Protein AF-A0A4V2H9W6-F1 (afdb_monomer_lite)

pLDDT: mean 71.13, std 14.59, range [41.12, 91.06]

Sequence (93 aa):
MGLSRIRNYFFNITAIVLVLCVFIPLINGQCSSHHFRCRTNKCIPIAWQCDDENDCGDGSDELNCEARTCSDTEFVCNNGKCIPNRWQCDNEK

Radius of gyration: 23.98 Å; chains: 1; bounding box: 37×26×79 Å

Structure (mmCIF, N/CA/C/O backbone):
data_AF-A0A4V2H9W6-F1
#
_entry.id   AF-A0A4V2H9W6-F1
#
loop_
_atom_site.group_PDB
_atom_site.id
_atom_site.type_symbol
_atom_site.label_atom_id
_atom_site.label_a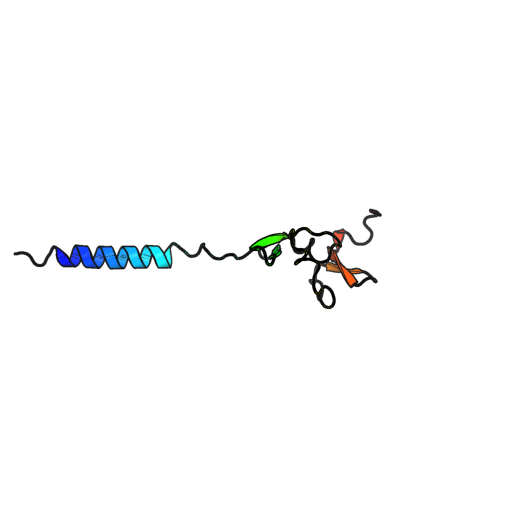lt_id
_atom_site.label_comp_id
_atom_site.label_asym_id
_atom_site.label_entity_id
_atom_site.label_seq_id
_atom_site.pdbx_PDB_ins_code
_atom_site.Cartn_x
_atom_site.Cartn_y
_atom_site.Cartn_z
_atom_site.occupancy
_atom_site.B_iso_or_equiv
_atom_site.auth_seq_id
_atom_site.auth_comp_id
_atom_site.auth_asym_id
_atom_site.auth_atom_id
_atom_site.pdbx_PDB_model_num
ATOM 1 N N . MET A 1 1 ? -23.190 6.539 62.699 1.00 46.75 1 MET A N 1
ATOM 2 C CA . MET A 1 1 ? -23.539 5.471 61.731 1.00 46.75 1 MET A CA 1
ATOM 3 C C . MET A 1 1 ? -24.021 6.138 60.445 1.00 46.75 1 MET A C 1
ATOM 5 O O . MET A 1 1 ? -24.942 6.930 60.547 1.00 46.75 1 MET A O 1
ATOM 9 N N . GLY A 1 2 ? -23.397 5.899 59.278 1.00 41.59 2 GLY A N 1
ATOM 10 C CA . GLY A 1 2 ? -24.003 6.273 57.982 1.00 41.59 2 GLY A CA 1
ATOM 11 C C . GLY A 1 2 ? -23.106 6.813 56.856 1.00 41.59 2 GLY A C 1
ATOM 12 O O . GLY A 1 2 ? -23.542 6.801 55.712 1.00 41.59 2 GLY A O 1
ATOM 13 N N . LEU A 1 3 ? -21.854 7.217 57.105 1.00 41.12 3 LEU A N 1
ATOM 14 C CA . LEU A 1 3 ? -20.956 7.738 56.047 1.00 41.12 3 LEU A CA 1
ATOM 15 C C . LEU A 1 3 ? -20.330 6.647 55.146 1.00 41.12 3 LEU A C 1
ATOM 17 O O . LEU A 1 3 ? -19.578 6.948 54.222 1.00 41.12 3 LEU A O 1
ATOM 21 N N . SER A 1 4 ? -20.668 5.372 55.364 1.00 45.31 4 SER A N 1
ATOM 22 C CA . SER A 1 4 ? -20.099 4.228 54.632 1.00 45.31 4 SER A CA 1
ATOM 23 C C . SER A 1 4 ? -20.754 3.940 53.270 1.00 45.31 4 SER A C 1
ATOM 25 O O . SER A 1 4 ? -20.307 3.031 52.574 1.00 45.31 4 SER A O 1
ATOM 27 N N . ARG A 1 5 ? -21.804 4.673 52.859 1.00 50.56 5 ARG A N 1
ATOM 28 C CA . ARG A 1 5 ? -22.563 4.363 51.624 1.00 50.56 5 ARG A CA 1
ATOM 29 C C . ARG A 1 5 ? -22.212 5.228 50.404 1.00 50.56 5 ARG A C 1
ATOM 31 O O . ARG A 1 5 ? -22.448 4.794 49.285 1.00 50.56 5 ARG A O 1
ATOM 38 N N . ILE A 1 6 ? -21.567 6.383 50.595 1.00 49.03 6 ILE A N 1
ATOM 39 C CA . ILE A 1 6 ? -21.152 7.293 49.503 1.00 49.03 6 ILE A CA 1
ATOM 40 C C . ILE A 1 6 ? -19.744 6.937 48.999 1.00 49.03 6 ILE A C 1
ATOM 42 O O . ILE A 1 6 ? -19.453 7.039 47.810 1.00 49.03 6 ILE A O 1
ATOM 46 N N . ARG A 1 7 ? -18.889 6.406 49.886 1.00 47.34 7 ARG A N 1
ATOM 47 C CA . ARG A 1 7 ? -17.554 5.912 49.522 1.00 47.34 7 ARG A CA 1
ATOM 48 C C . ARG A 1 7 ? -17.624 4.674 48.621 1.00 47.34 7 ARG A C 1
ATOM 50 O O . ARG A 1 7 ? -16.770 4.509 47.774 1.00 47.34 7 ARG A O 1
ATOM 57 N N . ASN A 1 8 ? -18.674 3.859 48.708 1.00 43.62 8 ASN A N 1
ATOM 58 C CA . ASN A 1 8 ? -18.890 2.786 47.731 1.00 43.62 8 ASN A CA 1
ATOM 59 C C . ASN A 1 8 ? -19.394 3.307 46.376 1.00 43.62 8 ASN A C 1
ATOM 61 O O . ASN A 1 8 ? -19.059 2.722 45.357 1.00 43.62 8 ASN A O 1
ATOM 65 N N . TYR A 1 9 ? -20.140 4.414 46.332 1.00 49.31 9 TYR A N 1
ATOM 66 C CA . TYR A 1 9 ? -20.609 5.001 45.071 1.00 49.31 9 TYR A CA 1
ATOM 67 C C . TYR A 1 9 ? -19.464 5.686 44.308 1.00 49.31 9 TYR A C 1
ATOM 69 O O . TYR A 1 9 ? -19.302 5.480 43.111 1.00 49.31 9 TYR A O 1
ATOM 77 N N . PHE A 1 10 ? -18.593 6.416 45.013 1.00 49.06 10 PHE A N 1
ATOM 78 C CA . PHE A 1 10 ? -17.433 7.080 44.408 1.00 49.06 10 PHE A CA 1
ATOM 79 C C . PHE A 1 10 ? -16.341 6.093 43.971 1.00 49.06 10 PHE A C 1
ATOM 81 O O . PHE A 1 10 ? -15.776 6.267 42.899 1.00 49.06 10 PHE A O 1
ATOM 88 N N . PHE A 1 11 ? -16.093 5.025 44.744 1.00 50.06 11 PHE A N 1
ATOM 89 C CA . PHE A 1 11 ? -15.142 3.968 44.368 1.00 50.06 11 PHE A CA 1
ATOM 90 C C . PHE A 1 11 ? -15.666 3.063 43.240 1.00 50.06 11 PHE A C 1
ATOM 92 O O . PHE A 1 11 ? -14.859 2.475 42.531 1.00 50.06 11 PHE A O 1
ATOM 99 N N . ASN A 1 12 ? -16.987 2.970 43.035 1.00 52.34 12 ASN A N 1
ATOM 100 C CA . ASN A 1 12 ? -17.553 2.299 41.861 1.00 52.34 12 ASN A CA 1
ATOM 101 C C . ASN A 1 12 ? -17.538 3.208 40.622 1.00 52.34 12 ASN A C 1
ATOM 103 O O . ASN A 1 12 ? -17.225 2.728 39.543 1.00 52.34 12 ASN A O 1
ATOM 107 N N . ILE A 1 13 ? -17.796 4.515 40.747 1.00 53.88 13 ILE A N 1
ATOM 108 C CA . ILE A 1 13 ? -17.743 5.437 39.597 1.00 53.88 13 ILE A CA 1
ATOM 109 C C . ILE A 1 13 ? -16.303 5.640 39.107 1.00 53.88 13 ILE A C 1
ATOM 111 O O . ILE A 1 13 ? -16.071 5.592 37.902 1.00 53.88 13 ILE A O 1
ATOM 115 N N . THR A 1 14 ? -15.316 5.798 39.997 1.00 55.66 14 THR A N 1
ATOM 116 C CA . THR A 1 14 ? -13.904 5.881 39.580 1.00 55.66 14 THR A CA 1
ATOM 117 C C . THR A 1 14 ? -13.395 4.558 39.010 1.00 55.66 14 THR A C 1
ATOM 119 O O . THR A 1 14 ? -12.652 4.582 38.032 1.00 55.66 14 THR A O 1
ATOM 122 N N . ALA A 1 15 ? -13.836 3.409 39.539 1.00 55.12 15 ALA A N 1
ATOM 123 C CA . ALA A 1 15 ? -13.521 2.101 38.963 1.00 55.12 15 ALA A CA 1
ATOM 124 C C . ALA A 1 15 ? -14.168 1.895 37.581 1.00 55.12 15 ALA A C 1
ATOM 126 O O . ALA A 1 15 ? -13.512 1.372 36.689 1.00 55.12 15 ALA A O 1
ATOM 127 N N . ILE A 1 16 ? -15.402 2.357 37.353 1.00 58.31 16 ILE A N 1
ATOM 128 C CA . ILE A 1 16 ? -16.073 2.268 36.044 1.00 58.31 16 ILE A CA 1
ATOM 129 C C . ILE A 1 16 ? -15.407 3.198 35.014 1.00 58.31 16 ILE A C 1
ATOM 131 O O . ILE A 1 16 ? -15.191 2.785 33.879 1.00 58.31 16 ILE A O 1
ATOM 135 N N . VAL A 1 17 ? -15.011 4.418 35.397 1.00 57.75 17 VAL A N 1
ATOM 136 C CA . VAL A 1 17 ? -14.299 5.360 34.507 1.00 57.75 17 VAL A CA 1
ATOM 137 C C . VAL A 1 17 ? -12.884 4.866 34.171 1.00 57.75 17 VA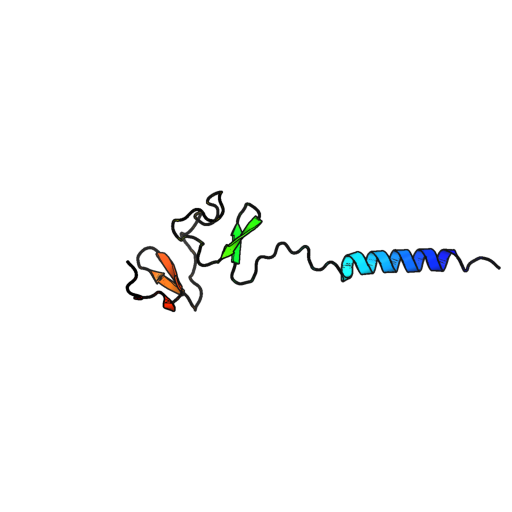L A C 1
ATOM 139 O O . VAL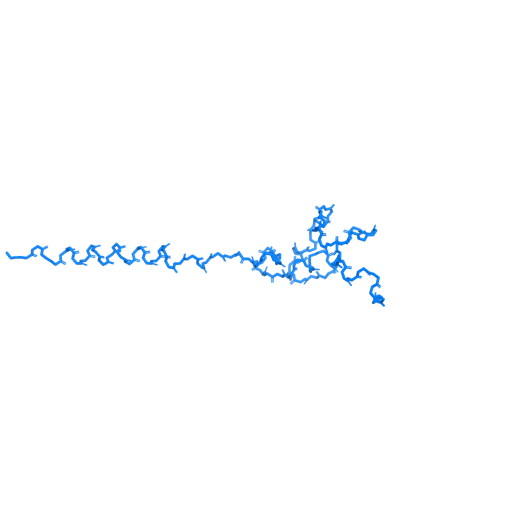 A 1 17 ? -12.444 4.988 33.030 1.00 57.75 17 VAL A O 1
ATOM 142 N N . LEU A 1 18 ? -12.188 4.241 35.125 1.00 55.66 18 LEU A N 1
ATOM 143 C CA . LEU A 1 18 ? -10.894 3.600 34.875 1.00 55.66 18 LEU A CA 1
ATOM 144 C C . LEU A 1 18 ? -11.037 2.329 34.025 1.00 55.66 18 LEU A C 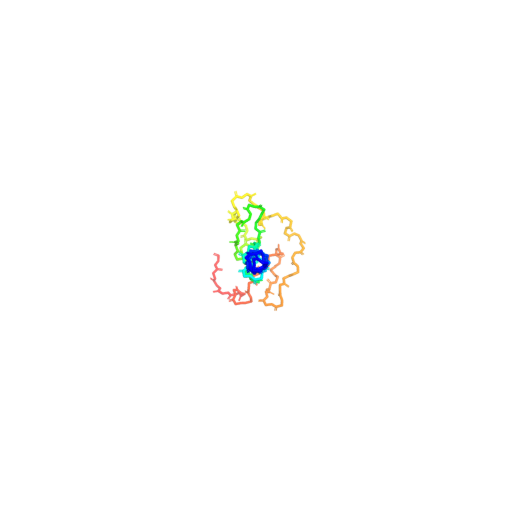1
ATOM 146 O O . LEU A 1 18 ? -10.192 2.085 33.178 1.00 55.66 18 LEU A O 1
ATOM 150 N N . VAL A 1 19 ? -12.110 1.549 34.158 1.00 58.78 19 VAL A N 1
ATOM 151 C CA . VAL A 1 19 ? -12.338 0.374 33.298 1.00 58.78 19 VAL A CA 1
ATOM 152 C C . VAL A 1 19 ? -12.742 0.789 31.875 1.00 58.78 19 VAL A C 1
ATOM 154 O O . VAL A 1 19 ? -12.270 0.185 30.920 1.00 58.78 19 VAL A O 1
ATOM 157 N N . LEU A 1 20 ? -13.499 1.874 31.686 1.00 59.00 20 LEU A N 1
ATOM 158 C CA . LEU A 1 20 ? -13.829 2.391 30.348 1.00 59.00 20 LEU A CA 1
ATOM 159 C C . LEU A 1 20 ? -12.624 3.018 29.620 1.00 59.00 20 LEU A C 1
ATOM 161 O O . LEU A 1 20 ? -12.529 2.892 28.407 1.00 59.00 20 LEU A O 1
ATOM 165 N N . CYS A 1 21 ? -11.675 3.641 30.326 1.00 61.16 21 CYS A N 1
ATOM 166 C CA . CYS A 1 21 ? -10.488 4.244 29.696 1.00 61.16 21 CYS A CA 1
ATOM 167 C C . CYS A 1 21 ? -9.244 3.333 29.676 1.00 61.16 21 CYS A C 1
ATOM 169 O O . CYS A 1 21 ? -8.314 3.613 28.926 1.00 61.16 21 CYS A O 1
ATOM 171 N N . VAL A 1 22 ? -9.204 2.257 30.477 1.00 61.00 22 VAL A N 1
ATOM 172 C CA . VAL A 1 22 ? -8.056 1.323 30.561 1.00 61.00 22 VAL A CA 1
ATOM 173 C C . VAL A 1 22 ? -8.360 -0.049 29.927 1.00 61.00 22 VAL A C 1
ATOM 175 O O . VAL A 1 22 ? -7.429 -0.724 29.501 1.00 61.00 22 VAL A O 1
ATOM 178 N N . PHE A 1 23 ? -9.634 -0.448 29.764 1.00 57.47 23 PHE A N 1
ATOM 179 C CA . PHE A 1 23 ? -10.032 -1.636 28.975 1.00 57.47 23 PHE A CA 1
ATOM 180 C C . PHE A 1 23 ? -10.613 -1.320 27.587 1.00 57.47 23 PHE A C 1
ATOM 182 O O . PHE A 1 23 ? -10.903 -2.247 26.833 1.00 57.47 23 PHE A O 1
ATOM 189 N N . ILE A 1 24 ? -10.708 -0.047 27.187 1.00 61.34 24 ILE A N 1
ATOM 190 C CA . ILE A 1 24 ? -10.909 0.320 25.778 1.00 61.34 24 ILE A CA 1
ATOM 191 C C . ILE A 1 24 ? -9.600 0.885 25.196 1.00 61.34 24 ILE A C 1
ATOM 193 O O . ILE A 1 24 ? -9.522 2.079 24.923 1.00 61.34 24 ILE A O 1
ATOM 197 N N . PRO A 1 25 ? -8.560 0.072 24.924 1.00 54.50 25 PRO A N 1
ATOM 198 C CA . PRO A 1 25 ? -7.554 0.449 23.943 1.00 54.50 25 PRO A CA 1
ATOM 199 C C . PRO A 1 25 ? -7.913 -0.082 22.544 1.00 54.50 25 PRO A C 1
ATOM 201 O O . PRO A 1 25 ? -7.016 -0.309 21.745 1.00 54.50 25 PRO A O 1
ATOM 204 N N . LEU A 1 26 ? -9.189 -0.334 22.220 1.00 55.38 26 LEU A N 1
ATOM 205 C CA . LEU A 1 26 ? -9.551 -1.068 20.993 1.00 55.38 26 LEU A CA 1
ATOM 206 C C . LEU A 1 26 ? -10.618 -0.393 20.124 1.00 55.38 26 LEU A C 1
ATOM 208 O O . LEU A 1 26 ? -11.289 -1.051 19.340 1.00 55.38 26 LEU A O 1
ATOM 212 N N . ILE A 1 27 ? -10.735 0.931 20.194 1.00 56.75 27 ILE A N 1
ATOM 213 C CA . ILE A 1 27 ? -11.264 1.710 19.060 1.00 56.75 27 ILE A CA 1
ATOM 214 C C . ILE A 1 27 ? -10.134 2.473 18.376 1.00 56.75 27 ILE A C 1
ATOM 216 O O . ILE A 1 27 ? -10.286 3.606 17.936 1.00 56.75 27 ILE A O 1
ATOM 220 N N . ASN A 1 28 ? -8.960 1.854 18.285 1.00 57.94 28 ASN A N 1
ATOM 221 C CA . ASN A 1 28 ? -7.978 2.313 17.327 1.00 57.94 28 ASN A CA 1
ATOM 222 C C . ASN A 1 28 ? -8.411 1.759 15.975 1.00 57.94 28 ASN A C 1
ATOM 224 O O . ASN A 1 28 ? -8.230 0.576 15.706 1.00 57.94 28 ASN A O 1
ATOM 228 N N . GLY A 1 29 ? -8.984 2.620 15.130 1.00 58.03 29 GLY A N 1
ATOM 229 C CA . GLY A 1 29 ? -9.105 2.405 13.685 1.00 58.03 29 GLY A CA 1
ATOM 230 C C . GLY A 1 29 ? -7.725 2.329 13.023 1.00 58.03 29 GLY A C 1
ATOM 231 O O . GLY A 1 29 ? -7.405 3.106 12.124 1.00 58.03 29 GLY A O 1
ATOM 232 N N . GLN A 1 30 ? -6.872 1.458 13.548 1.00 64.75 30 GLN A N 1
ATOM 233 C CA . GLN A 1 30 ? -5.535 1.173 13.089 1.00 64.75 30 GLN A CA 1
ATOM 234 C C . GLN A 1 30 ? -5.645 -0.116 12.293 1.00 64.75 30 GLN A C 1
ATOM 236 O O . GLN A 1 30 ? -5.846 -1.198 12.840 1.00 64.75 30 GLN A O 1
ATOM 241 N N . CYS A 1 31 ? -5.568 0.029 10.974 1.00 78.25 31 CYS A N 1
ATOM 242 C CA . CYS A 1 31 ? -5.291 -1.100 10.109 1.00 78.25 31 CYS A CA 1
ATOM 243 C C . CYS A 1 31 ? -3.988 -1.778 10.578 1.00 78.25 31 CYS A C 1
ATOM 245 O O . CYS A 1 31 ? -3.132 -1.134 11.191 1.00 78.25 31 CYS A O 1
ATOM 247 N N . SER A 1 32 ? -3.849 -3.081 10.317 1.00 81.25 32 SER A N 1
ATOM 248 C CA . SER A 1 32 ? -2.607 -3.810 10.611 1.00 81.25 32 SER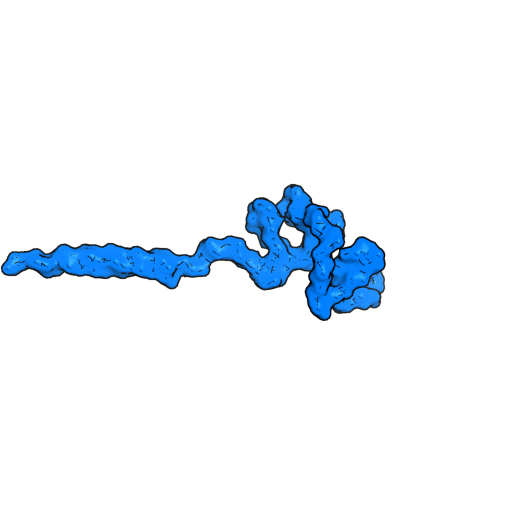 A CA 1
ATOM 249 C C . SER A 1 32 ? -1.401 -3.114 9.961 1.00 81.25 32 SER A C 1
ATOM 251 O O . SER A 1 32 ? -1.559 -2.404 8.970 1.00 81.25 32 SER A O 1
ATOM 253 N N . SER A 1 33 ? -0.190 -3.340 10.475 1.00 75.56 33 SER A N 1
ATOM 254 C CA . SER A 1 33 ? 1.054 -2.736 9.965 1.00 75.56 33 SER A CA 1
ATOM 255 C C . SER A 1 33 ? 1.285 -2.945 8.462 1.00 75.56 33 SER A C 1
ATOM 257 O O . SER A 1 33 ? 2.011 -2.172 7.849 1.00 75.56 33 SER A O 1
ATOM 259 N N . HIS A 1 34 ? 0.652 -3.964 7.868 1.00 77.44 34 HIS A N 1
ATOM 260 C CA . HIS A 1 34 ? 0.719 -4.292 6.439 1.00 77.44 34 HIS A CA 1
ATOM 261 C C . HIS A 1 34 ? -0.544 -3.915 5.649 1.00 77.44 34 HIS A C 1
ATOM 263 O O . HIS A 1 34 ? -0.781 -4.457 4.570 1.00 77.44 34 HIS A O 1
ATOM 269 N N . HIS A 1 35 ? -1.388 -3.039 6.195 1.00 85.19 35 HIS A N 1
ATOM 270 C CA . HIS A 1 35 ? -2.619 -2.592 5.553 1.00 85.19 35 HIS A CA 1
ATOM 271 C C . HIS A 1 35 ? -2.642 -1.069 5.377 1.00 85.19 35 HIS A C 1
ATOM 273 O O . HIS A 1 35 ? -2.296 -0.311 6.283 1.00 85.19 35 HIS A O 1
ATOM 279 N N . PHE A 1 36 ? -3.097 -0.624 4.210 1.00 85.50 36 PHE A N 1
ATOM 280 C CA . PHE A 1 36 ? -3.399 0.766 3.916 1.00 85.50 36 PHE A CA 1
ATOM 281 C C . PHE A 1 36 ? -4.834 1.091 4.341 1.00 85.50 36 PHE A C 1
ATOM 283 O O . PHE A 1 36 ? -5.759 0.298 4.146 1.00 85.50 36 PHE A O 1
ATOM 290 N N . ARG A 1 37 ? -5.023 2.267 4.948 1.00 87.75 37 ARG A N 1
ATOM 291 C CA . ARG A 1 37 ? -6.346 2.757 5.341 1.00 87.75 37 ARG A CA 1
ATOM 292 C C . ARG A 1 37 ? -6.890 3.687 4.266 1.00 87.75 37 ARG A C 1
ATOM 294 O O . ARG A 1 37 ? -6.414 4.813 4.133 1.00 87.75 37 ARG A O 1
ATOM 301 N N . CYS A 1 38 ? -7.932 3.235 3.585 1.00 88.62 38 CYS A N 1
ATOM 302 C CA . CYS A 1 38 ? -8.717 4.024 2.650 1.00 88.62 38 CYS A CA 1
ATOM 303 C C . CYS A 1 38 ? -9.352 5.238 3.336 1.00 88.62 38 CYS A C 1
ATOM 305 O O . CYS A 1 38 ? -9.608 5.238 4.548 1.00 88.62 38 CYS A O 1
ATOM 307 N N . ARG A 1 39 ? -9.721 6.252 2.552 1.00 88.06 39 ARG A N 1
ATOM 308 C CA . ARG A 1 39 ? -10.492 7.404 3.054 1.00 88.06 39 ARG A CA 1
ATOM 309 C C . ARG A 1 39 ? -11.874 6.988 3.575 1.00 88.06 39 ARG A C 1
ATOM 311 O O . ARG A 1 39 ? -12.381 7.596 4.515 1.00 88.06 39 ARG A O 1
ATOM 318 N N . THR A 1 40 ? -12.438 5.907 3.039 1.00 87.56 40 THR A N 1
ATOM 319 C CA . THR A 1 40 ? -13.672 5.256 3.514 1.00 87.56 40 THR A CA 1
ATOM 320 C C . THR A 1 40 ? -13.524 4.539 4.866 1.00 87.56 40 THR A C 1
ATOM 322 O O . THR A 1 40 ? -14.498 3.983 5.364 1.00 87.56 40 THR A O 1
ATOM 325 N N . ASN A 1 41 ? -12.335 4.554 5.487 1.00 86.12 41 ASN A N 1
ATOM 326 C CA . ASN A 1 41 ? -11.948 3.750 6.658 1.00 86.12 41 ASN A CA 1
ATOM 327 C C . ASN A 1 41 ? -11.912 2.232 6.412 1.00 86.12 41 ASN A C 1
ATOM 329 O O . ASN A 1 41 ? -11.762 1.461 7.361 1.00 86.12 41 ASN A O 1
ATOM 333 N N . LYS A 1 42 ? -11.998 1.792 5.151 1.00 89.19 42 LYS A N 1
ATOM 334 C CA . LYS A 1 42 ? -11.681 0.415 4.764 1.00 89.19 42 LYS A CA 1
ATOM 335 C C . LYS A 1 42 ? -10.173 0.175 4.916 1.00 89.19 42 LYS A C 1
ATOM 337 O O . LYS A 1 42 ? -9.373 1.066 4.643 1.00 89.19 42 LYS A O 1
ATOM 342 N N . CYS A 1 43 ? -9.790 -1.016 5.363 1.00 89.50 43 CYS A N 1
ATOM 343 C CA . CYS A 1 43 ? -8.398 -1.458 5.366 1.00 89.50 43 CYS A CA 1
ATOM 344 C C . CYS A 1 43 ? -8.190 -2.420 4.199 1.00 89.50 43 CYS A C 1
ATOM 346 O O . CYS A 1 43 ? -8.912 -3.412 4.096 1.00 89.50 43 CYS A O 1
ATOM 348 N N . ILE A 1 44 ? -7.199 -2.143 3.364 1.00 88.44 44 ILE A N 1
ATOM 349 C CA . ILE A 1 44 ? -6.766 -3.016 2.269 1.00 88.44 44 ILE A CA 1
ATOM 350 C C . ILE A 1 44 ? -5.296 -3.400 2.486 1.00 88.44 44 ILE A C 1
ATOM 352 O O . ILE A 1 44 ? -4.601 -2.693 3.218 1.00 88.44 44 ILE A O 1
ATOM 356 N N . PRO A 1 45 ? -4.793 -4.505 1.925 1.00 86.06 45 PRO A N 1
ATOM 357 C CA . PRO A 1 45 ? -3.363 -4.805 1.913 1.00 86.06 45 PRO A CA 1
ATOM 358 C C . PRO A 1 45 ? -2.553 -3.646 1.317 1.00 86.06 45 PRO A C 1
ATOM 360 O O . PRO A 1 45 ? -2.976 -3.042 0.342 1.00 86.06 45 PRO A O 1
ATOM 363 N N . ILE A 1 46 ? -1.364 -3.351 1.857 1.00 81.69 46 ILE A N 1
ATOM 364 C CA . ILE A 1 46 ? -0.468 -2.336 1.255 1.00 81.69 46 ILE A CA 1
ATOM 365 C C . ILE A 1 46 ? -0.103 -2.694 -0.195 1.00 81.69 46 ILE A C 1
ATOM 367 O O . ILE A 1 46 ? 0.111 -1.803 -1.002 1.00 81.69 46 ILE A O 1
ATOM 371 N N . ALA A 1 47 ? -0.095 -3.984 -0.540 1.00 78.88 47 ALA A N 1
ATOM 372 C CA . ALA A 1 47 ? 0.149 -4.451 -1.903 1.00 78.88 47 ALA A CA 1
ATOM 373 C C . ALA A 1 47 ? -0.958 -4.078 -2.910 1.00 78.88 47 ALA A C 1
ATOM 375 O O . ALA A 1 47 ? -0.717 -4.189 -4.103 1.00 78.88 47 ALA A O 1
ATOM 376 N N . TRP A 1 48 ? -2.144 -3.685 -2.433 1.00 86.00 48 TRP A N 1
ATOM 377 C CA . TRP A 1 48 ? -3.287 -3.227 -3.242 1.00 86.00 48 TRP A CA 1
ATOM 378 C C . TRP A 1 48 ? -3.346 -1.703 -3.344 1.00 86.00 48 TRP A C 1
ATOM 380 O O . TRP A 1 48 ? -4.352 -1.112 -3.695 1.00 86.00 48 TRP A O 1
ATOM 390 N N . GLN A 1 49 ? -2.293 -1.027 -2.904 1.00 83.75 49 GLN A N 1
ATOM 391 C CA . GLN A 1 49 ? -2.177 0.397 -3.111 1.00 83.75 49 GLN A CA 1
ATOM 392 C C . GLN A 1 49 ? -1.409 0.643 -4.397 1.00 83.75 49 GLN A C 1
ATOM 394 O O . GLN A 1 49 ? -0.269 0.187 -4.507 1.00 83.75 49 GLN A O 1
ATOM 399 N N . CYS A 1 50 ? -1.974 1.454 -5.289 1.00 82.19 50 CYS A N 1
ATOM 400 C CA . CYS A 1 50 ? -1.368 1.778 -6.574 1.00 82.19 50 CYS A CA 1
ATOM 401 C C . CYS A 1 50 ? -1.182 0.530 -7.445 1.00 82.19 50 CYS A C 1
ATOM 403 O O . CYS A 1 50 ? -0.132 0.356 -8.079 1.00 82.19 50 CYS A O 1
ATOM 405 N N . ASP A 1 51 ? -2.161 -0.374 -7.410 1.00 81.75 51 ASP A N 1
ATOM 406 C CA . ASP A 1 51 ? -2.132 -1.617 -8.173 1.00 81.75 51 ASP A CA 1
ATOM 407 C C . ASP A 1 51 ? -2.959 -1.572 -9.465 1.00 81.75 51 ASP A C 1
ATOM 409 O O . ASP A 1 51 ? -2.968 -2.571 -10.190 1.00 81.75 51 ASP A O 1
ATOM 413 N N . ASP A 1 52 ? -3.475 -0.390 -9.813 1.00 84.19 52 ASP A N 1
ATOM 414 C CA . ASP A 1 52 ? -4.350 -0.077 -10.943 1.00 84.19 52 ASP A CA 1
ATOM 415 C C . ASP A 1 52 ? -5.821 -0.511 -10.742 1.00 84.19 52 ASP A C 1
ATOM 417 O O . ASP A 1 52 ? -6.641 -0.320 -11.647 1.00 84.19 52 ASP A O 1
ATOM 421 N N . GLU A 1 53 ? -6.188 -1.020 -9.559 1.00 86.44 53 GLU A N 1
ATOM 422 C CA . GLU A 1 53 ? -7.552 -1.419 -9.198 1.00 86.44 53 GLU A CA 1
ATOM 423 C C . GLU A 1 53 ? -8.135 -0.541 -8.076 1.00 86.44 53 GLU A C 1
ATOM 425 O O . GLU A 1 53 ? -7.448 -0.028 -7.203 1.00 86.44 53 GLU A O 1
ATOM 430 N N . ASN A 1 54 ? -9.455 -0.326 -8.096 1.00 90.50 54 ASN A N 1
ATOM 431 C CA . ASN A 1 54 ? -10.140 0.449 -7.054 1.00 90.50 54 ASN A CA 1
ATOM 432 C C . ASN A 1 54 ? -10.620 -0.471 -5.924 1.00 90.50 54 ASN A C 1
ATOM 434 O O . ASN A 1 54 ? -11.815 -0.783 -5.817 1.00 90.50 54 ASN A O 1
ATOM 438 N N . ASP A 1 55 ? -9.708 -0.865 -5.045 1.00 90.69 55 ASP A N 1
ATOM 439 C CA . ASP A 1 55 ? -10.011 -1.686 -3.879 1.00 90.69 55 ASP A CA 1
ATOM 440 C C . ASP A 1 55 ? -10.655 -0.890 -2.746 1.00 90.69 55 ASP A C 1
ATOM 442 O O . ASP A 1 55 ? -11.478 -1.423 -1.987 1.00 90.69 55 ASP A O 1
ATOM 446 N N . CYS A 1 56 ? -10.354 0.398 -2.614 1.00 90.69 56 CYS A N 1
ATOM 447 C CA . CYS A 1 56 ? -10.977 1.244 -1.601 1.00 90.69 56 CYS A CA 1
ATOM 448 C C . CYS A 1 56 ? -12.464 1.542 -1.878 1.00 90.69 56 CYS A C 1
ATOM 450 O O . CYS A 1 56 ? -13.203 1.907 -0.954 1.00 90.69 56 CYS A O 1
ATOM 452 N N . GLY A 1 57 ? -12.921 1.363 -3.120 1.00 91.06 57 GLY A N 1
ATOM 453 C CA . GLY A 1 57 ? -14.260 1.695 -3.614 1.00 91.06 57 GLY A CA 1
ATOM 454 C C . GLY A 1 57 ? -14.438 3.175 -3.971 1.00 91.06 57 GLY A C 1
ATOM 455 O O . GLY A 1 57 ? -15.283 3.509 -4.800 1.00 91.06 57 GLY A O 1
ATOM 456 N N . ASP A 1 58 ? -13.621 4.061 -3.399 1.00 90.25 58 ASP A N 1
ATOM 457 C CA . ASP A 1 58 ? -13.557 5.494 -3.704 1.00 90.25 58 ASP A CA 1
ATOM 458 C C . ASP A 1 58 ? -12.290 5.905 -4.479 1.00 90.25 58 ASP A C 1
ATOM 460 O O . ASP A 1 58 ? -12.077 7.095 -4.709 1.00 90.25 58 ASP A O 1
ATOM 464 N N . GLY A 1 59 ? -11.455 4.933 -4.858 1.00 88.00 59 GLY A N 1
ATOM 465 C CA . GLY A 1 59 ? -10.184 5.105 -5.561 1.00 88.00 59 GLY A CA 1
ATOM 466 C C . GLY A 1 59 ? -9.085 5.728 -4.709 1.00 88.00 59 GLY A C 1
ATOM 467 O O . GLY A 1 59 ? -8.100 6.201 -5.259 1.00 88.00 59 GLY A O 1
ATOM 468 N N . SER A 1 60 ? -9.257 5.825 -3.382 1.00 89.75 60 SER A N 1
ATOM 469 C CA . SER A 1 60 ? -8.292 6.514 -2.510 1.00 89.75 60 SER A CA 1
ATOM 470 C C . SER A 1 60 ? -6.943 5.803 -2.358 1.00 89.75 60 SER A C 1
ATOM 472 O O . SER A 1 60 ? -5.966 6.440 -1.965 1.00 89.75 60 SER A O 1
ATOM 474 N N . ASP A 1 61 ? -6.901 4.517 -2.671 1.00 88.62 61 ASP A N 1
ATOM 475 C CA . ASP A 1 61 ? -5.722 3.679 -2.888 1.00 88.62 61 ASP A CA 1
ATOM 476 C C . ASP A 1 61 ? -4.922 4.057 -4.133 1.00 88.62 61 ASP A C 1
ATOM 478 O O . ASP A 1 61 ? -3.698 4.108 -4.053 1.00 88.62 61 ASP A O 1
ATOM 482 N N . GLU A 1 62 ? -5.601 4.440 -5.212 1.00 90.12 62 GLU A N 1
ATOM 483 C CA . GLU A 1 62 ? -4.990 4.768 -6.510 1.00 90.12 62 GLU A CA 1
ATOM 484 C C . GLU A 1 62 ? -4.634 6.261 -6.664 1.00 90.12 62 GLU A C 1
ATOM 486 O O . GLU A 1 62 ? -4.235 6.736 -7.731 1.00 90.12 62 GLU A O 1
ATOM 491 N N . LEU A 1 63 ? -4.781 7.052 -5.595 1.00 84.12 63 LEU A N 1
ATOM 492 C CA . LEU A 1 63 ? -4.443 8.476 -5.592 1.00 84.12 63 LEU A CA 1
ATOM 493 C C . LEU A 1 63 ? -3.011 8.716 -5.099 1.00 84.12 63 LEU A C 1
ATOM 495 O O . LEU A 1 63 ? -2.598 8.223 -4.051 1.00 84.12 63 LEU A O 1
ATOM 499 N N . ASN A 1 64 ? -2.299 9.614 -5.788 1.00 73.38 64 ASN A N 1
ATOM 500 C CA . ASN A 1 64 ? -0.982 10.123 -5.385 1.00 73.38 64 ASN A CA 1
ATOM 501 C C . ASN A 1 64 ? 0.108 9.033 -5.277 1.00 73.38 64 ASN A C 1
ATOM 503 O O . ASN A 1 64 ? 0.922 9.028 -4.351 1.00 73.38 64 ASN A O 1
ATOM 507 N N . CYS A 1 65 ? 0.140 8.134 -6.261 1.00 75.88 65 CYS A N 1
ATOM 508 C CA . CYS A 1 65 ? 1.117 7.050 -6.395 1.00 75.88 65 CYS A CA 1
ATOM 509 C C . CYS A 1 65 ? 2.539 7.505 -6.779 1.00 75.88 65 CYS A C 1
ATOM 511 O O . CYS A 1 65 ? 3.445 6.685 -6.872 1.00 75.88 65 CYS A O 1
ATOM 513 N N . GLU A 1 66 ? 2.769 8.810 -6.962 1.00 63.59 66 GLU A N 1
ATOM 514 C CA . GLU A 1 66 ? 4.019 9.374 -7.498 1.00 63.59 66 GLU A CA 1
ATOM 515 C C . GLU A 1 66 ? 5.248 9.250 -6.575 1.00 63.59 66 GLU A C 1
ATOM 517 O O . GLU A 1 66 ? 6.360 9.562 -6.998 1.00 63.59 66 GLU A O 1
ATOM 522 N N . ALA A 1 67 ? 5.096 8.821 -5.317 1.00 53.41 67 ALA A N 1
ATOM 523 C CA . ALA A 1 67 ? 6.202 8.861 -4.354 1.00 53.41 67 ALA A CA 1
ATOM 524 C C . ALA A 1 67 ? 6.107 7.827 -3.224 1.00 53.41 67 ALA A C 1
ATOM 526 O O . ALA A 1 67 ? 6.476 8.109 -2.079 1.00 53.41 67 ALA A O 1
ATOM 527 N N . ARG A 1 68 ? 5.616 6.617 -3.502 1.00 61.34 68 ARG A N 1
ATOM 528 C CA . ARG A 1 68 ? 5.851 5.515 -2.566 1.00 61.34 68 ARG A CA 1
ATOM 529 C C . ARG A 1 68 ? 7.297 5.056 -2.734 1.00 61.34 68 ARG A C 1
ATOM 531 O O . ARG A 1 68 ? 7.636 4.371 -3.690 1.00 61.34 68 ARG A O 1
ATOM 538 N N . THR A 1 69 ? 8.163 5.443 -1.797 1.00 62.25 69 THR A N 1
ATOM 539 C CA . THR A 1 69 ? 9.411 4.708 -1.577 1.00 62.25 69 THR A CA 1
ATOM 540 C C . THR A 1 69 ? 8.992 3.296 -1.187 1.00 62.25 69 THR A C 1
ATOM 542 O O . THR A 1 69 ? 8.432 3.117 -0.103 1.00 62.25 69 THR A O 1
ATOM 545 N N . CYS A 1 70 ? 9.160 2.334 -2.097 1.00 69.19 70 CYS A N 1
ATOM 546 C CA . CYS A 1 70 ? 8.818 0.944 -1.824 1.00 69.19 70 CYS A CA 1
ATOM 547 C C . CYS A 1 70 ? 9.509 0.491 -0.531 1.00 69.19 70 CYS A C 1
ATOM 549 O O . CYS A 1 70 ? 10.605 0.958 -0.203 1.00 69.19 70 CYS A O 1
ATOM 551 N N . SER A 1 71 ? 8.855 -0.386 0.227 1.00 71.19 71 SER A N 1
ATOM 552 C CA . SER A 1 71 ? 9.457 -0.990 1.413 1.00 71.19 71 SER A CA 1
ATOM 553 C C . SER A 1 71 ? 10.749 -1.726 1.039 1.00 71.19 71 SER A C 1
ATOM 555 O O . SER A 1 71 ? 10.900 -2.180 -0.091 1.00 71.19 71 SER A O 1
ATOM 557 N N . ASP A 1 72 ? 11.649 -1.952 2.000 1.00 73.62 72 ASP A N 1
ATOM 558 C CA . ASP A 1 72 ? 12.879 -2.739 1.790 1.00 73.62 72 ASP A CA 1
ATOM 559 C C . ASP A 1 72 ? 12.611 -4.168 1.262 1.00 73.62 72 ASP A C 1
ATOM 561 O O . ASP A 1 72 ? 13.515 -4.853 0.787 1.00 73.62 72 ASP A O 1
ATOM 565 N N . THR A 1 73 ? 11.363 -4.638 1.359 1.00 75.69 73 THR A N 1
ATOM 566 C CA . THR A 1 73 ? 10.902 -5.957 0.887 1.00 75.69 73 THR A CA 1
ATOM 567 C C . THR A 1 73 ? 10.212 -5.928 -0.483 1.00 75.69 73 THR A C 1
ATOM 569 O O . THR A 1 73 ? 9.758 -6.963 -0.982 1.00 75.69 73 THR A O 1
ATOM 572 N N . GLU A 1 74 ? 10.143 -4.758 -1.110 1.00 79.62 74 GLU A N 1
ATOM 573 C CA . GLU A 1 74 ? 9.448 -4.498 -2.366 1.00 79.62 74 GLU A CA 1
ATOM 574 C C . GLU A 1 74 ? 10.438 -4.030 -3.444 1.00 79.62 74 GLU A C 1
ATOM 576 O O . GLU A 1 74 ? 11.472 -3.425 -3.168 1.00 79.62 74 GLU A O 1
ATOM 581 N N . PHE A 1 75 ? 10.135 -4.350 -4.696 1.00 81.12 75 PHE A N 1
ATOM 582 C CA . PHE A 1 75 ? 10.901 -3.980 -5.875 1.00 81.12 75 PHE A CA 1
ATOM 583 C C . PHE A 1 75 ? 10.131 -2.930 -6.680 1.00 81.12 75 PHE A C 1
ATOM 585 O O . PHE A 1 75 ? 8.944 -3.104 -6.957 1.00 81.12 75 PHE A O 1
ATOM 592 N N . VAL A 1 76 ? 10.818 -1.852 -7.067 1.00 77.25 76 VAL A N 1
ATOM 593 C CA . VAL A 1 76 ? 10.263 -0.795 -7.925 1.00 77.25 76 VAL A CA 1
ATOM 594 C C . VAL A 1 76 ? 10.364 -1.247 -9.384 1.00 77.25 76 VAL A C 1
ATOM 596 O O . VAL A 1 76 ? 11.462 -1.382 -9.927 1.00 77.25 76 VAL A O 1
ATOM 599 N N . CYS A 1 77 ? 9.232 -1.459 -10.044 1.00 74.06 77 CYS A N 1
ATOM 600 C CA . CYS A 1 77 ? 9.168 -1.667 -11.485 1.00 74.06 77 CYS A CA 1
ATOM 601 C C . CYS A 1 77 ? 9.488 -0.369 -12.249 1.00 74.06 77 CYS A C 1
ATOM 603 O O . CYS A 1 77 ? 9.312 0.737 -11.745 1.00 74.06 77 CYS A O 1
ATOM 605 N N . ASN A 1 78 ? 9.902 -0.483 -13.516 1.00 74.12 78 ASN A N 1
ATOM 606 C CA . ASN A 1 78 ? 10.251 0.679 -14.354 1.00 74.12 78 ASN A CA 1
ATOM 607 C C . ASN A 1 78 ? 9.095 1.680 -14.568 1.00 74.12 78 ASN A C 1
ATOM 609 O O . ASN A 1 78 ? 9.340 2.812 -14.972 1.00 74.12 78 ASN A O 1
ATOM 613 N N . ASN A 1 79 ? 7.851 1.269 -14.319 1.00 71.12 79 ASN A N 1
ATOM 614 C CA . ASN A 1 79 ? 6.651 2.110 -14.354 1.00 71.12 79 ASN A CA 1
ATOM 615 C C . ASN A 1 79 ? 6.347 2.803 -13.009 1.00 71.12 79 ASN A C 1
ATOM 617 O O . ASN A 1 79 ? 5.324 3.467 -12.902 1.00 71.12 79 ASN A O 1
ATOM 621 N N . GLY A 1 80 ? 7.197 2.644 -11.989 1.00 71.00 80 GLY A N 1
ATOM 622 C CA . GLY A 1 80 ? 6.988 3.200 -10.649 1.00 71.00 80 GLY A CA 1
ATOM 623 C C . GLY A 1 80 ? 6.128 2.335 -9.720 1.00 71.00 80 GLY A C 1
ATOM 624 O O . GLY A 1 80 ? 5.906 2.733 -8.580 1.00 71.00 80 GLY A O 1
ATOM 625 N N . LYS A 1 81 ? 5.673 1.153 -10.165 1.00 74.38 81 LYS A N 1
ATOM 626 C CA . LYS A 1 81 ? 4.881 0.215 -9.349 1.00 74.38 81 LYS A CA 1
ATOM 627 C C . LYS A 1 81 ? 5.767 -0.501 -8.327 1.00 74.38 81 LYS A C 1
ATOM 629 O O . LYS A 1 81 ? 6.836 -0.993 -8.685 1.00 74.38 81 LYS A O 1
ATOM 634 N N . CYS A 1 82 ? 5.320 -0.597 -7.078 1.00 75.94 82 CYS A N 1
ATOM 635 C CA . CYS A 1 82 ? 5.973 -1.407 -6.050 1.00 75.94 82 CYS A CA 1
ATOM 636 C C . CYS A 1 82 ? 5.363 -2.809 -6.054 1.00 75.94 82 CYS A C 1
ATOM 638 O O . CYS A 1 82 ? 4.173 -2.964 -5.797 1.00 75.94 82 CYS A O 1
ATOM 640 N N . ILE A 1 83 ? 6.169 -3.833 -6.315 1.00 74.88 83 ILE A N 1
ATOM 641 C CA . ILE A 1 83 ? 5.744 -5.233 -6.196 1.00 74.88 83 ILE A CA 1
ATOM 642 C C . ILE A 1 83 ? 6.534 -5.919 -5.081 1.00 74.88 83 ILE A C 1
ATOM 644 O O . ILE A 1 83 ? 7.709 -5.605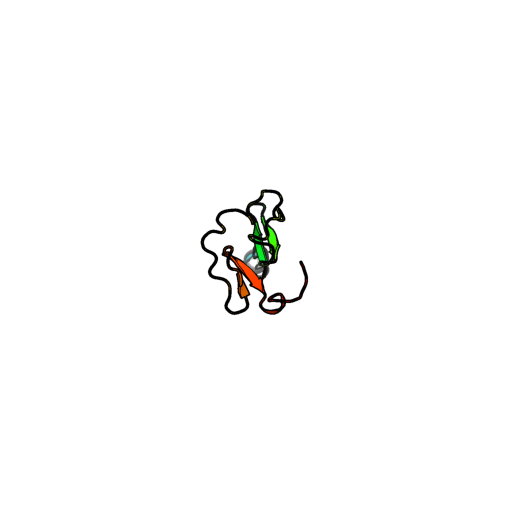 -4.891 1.00 74.88 83 ILE A O 1
ATOM 648 N N . PRO A 1 84 ? 5.972 -6.881 -4.334 1.00 79.50 84 PRO A N 1
ATOM 649 C CA . PRO A 1 84 ? 6.772 -7.624 -3.368 1.00 79.50 84 PRO A CA 1
ATOM 650 C C . PRO A 1 84 ? 7.875 -8.401 -4.095 1.00 79.50 84 PRO A C 1
ATOM 652 O O . PRO A 1 84 ? 7.630 -8.960 -5.162 1.00 79.50 84 PRO A O 1
ATOM 655 N N . ASN A 1 85 ? 9.073 -8.491 -3.509 1.00 77.56 85 ASN A N 1
ATOM 656 C CA . ASN A 1 85 ? 10.250 -9.066 -4.179 1.00 77.56 85 ASN A CA 1
ATOM 657 C C . ASN A 1 85 ? 10.004 -10.484 -4.749 1.00 77.56 85 ASN A C 1
ATOM 659 O O . ASN A 1 85 ? 10.519 -10.835 -5.802 1.00 77.56 85 ASN A O 1
ATOM 663 N N . ARG A 1 86 ? 9.122 -11.271 -4.113 1.00 80.31 86 ARG A N 1
ATOM 664 C CA . ARG A 1 86 ? 8.719 -12.613 -4.578 1.00 80.31 86 ARG A CA 1
ATOM 665 C C . ARG A 1 86 ? 7.971 -12.651 -5.919 1.00 80.31 86 ARG A C 1
ATOM 667 O O . ARG A 1 86 ? 7.897 -13.721 -6.506 1.00 80.31 86 ARG A O 1
ATOM 674 N N . TRP A 1 87 ? 7.376 -11.538 -6.347 1.00 77.25 87 TRP A N 1
ATOM 675 C CA . TRP A 1 87 ? 6.678 -11.410 -7.635 1.00 77.25 87 TRP A CA 1
ATOM 676 C C . TRP A 1 87 ? 7.606 -10.869 -8.726 1.00 77.25 87 TRP A C 1
ATOM 678 O O . TRP A 1 87 ? 7.214 -10.725 -9.880 1.00 77.25 87 TRP A O 1
ATOM 688 N N . GLN A 1 88 ? 8.854 -10.536 -8.386 1.00 78.88 88 GLN A N 1
ATOM 689 C CA . GLN A 1 88 ? 9.826 -10.132 -9.386 1.00 78.88 88 GLN A CA 1
ATOM 690 C C . GLN A 1 88 ? 10.137 -11.334 -10.287 1.00 78.88 88 GLN A C 1
ATOM 692 O O . GLN A 1 88 ? 10.725 -12.316 -9.838 1.00 78.88 88 GLN A O 1
ATOM 697 N N . CYS A 1 89 ? 9.772 -11.236 -11.569 1.00 81.12 89 CYS A N 1
ATOM 698 C CA . CYS A 1 89 ? 10.026 -12.274 -12.575 1.00 81.12 89 CYS A CA 1
ATOM 699 C C . CYS A 1 89 ? 9.345 -13.626 -12.278 1.00 81.12 89 CYS A C 1
ATOM 701 O O . CYS A 1 89 ? 9.896 -14.679 -12.605 1.00 81.12 89 CYS A O 1
ATOM 703 N N . ASP A 1 90 ? 8.144 -13.612 -11.699 1.00 77.12 90 ASP A N 1
ATOM 704 C CA . ASP A 1 90 ? 7.369 -14.822 -11.384 1.00 77.12 90 ASP A CA 1
ATOM 705 C C . ASP A 1 90 ? 6.679 -15.481 -12.598 1.00 77.12 90 ASP A C 1
ATOM 707 O O . ASP A 1 90 ? 6.098 -16.554 -12.466 1.00 77.12 90 ASP A O 1
ATOM 711 N N . ASN A 1 91 ? 6.859 -14.927 -13.802 1.00 72.00 91 ASN A N 1
ATOM 712 C CA . ASN A 1 91 ? 6.291 -15.388 -15.081 1.00 72.00 91 ASN A CA 1
ATOM 713 C C . ASN A 1 91 ? 4.766 -15.252 -15.209 1.00 72.00 91 ASN A C 1
ATOM 715 O O . ASN A 1 91 ? 4.206 -15.741 -16.193 1.00 72.00 91 ASN A O 1
ATOM 719 N N . GLU A 1 92 ? 4.109 -14.553 -14.289 1.00 66.50 92 GLU A N 1
ATOM 720 C CA . GLU A 1 92 ? 2.721 -14.134 -14.460 1.00 66.50 92 GLU A CA 1
ATOM 721 C C . GLU A 1 92 ? 2.728 -12.846 -15.312 1.00 66.50 92 GLU A C 1
ATOM 723 O O . GLU A 1 92 ? 3.516 -11.927 -15.074 1.00 66.50 92 GLU A O 1
ATOM 728 N N . LYS A 1 93 ? 1.950 -12.831 -16.400 1.00 50.28 93 LYS A N 1
ATOM 729 C CA . LYS A 1 93 ? 1.897 -11.744 -17.393 1.00 50.28 93 LYS A CA 1
ATOM 730 C C . LYS A 1 93 ? 0.652 -10.896 -17.225 1.00 50.28 93 LYS A C 1
ATOM 732 O O . LYS A 1 93 ? -0.426 -11.507 -17.067 1.00 50.28 93 LYS A O 1
#

Foldseek 3Di:
DPPVPVVVVVVVVVVVVCCVVVVPPDVPLDAPPQWDQAPLSDTDGLLQQCPPDQPSVVCRSVPPLVDPPADPQWDQDPVRRTDGPVPVVPPDD

Secondary structure (DSSP, 8-state):
--TTTHHHHHHHHHHHHHHHHHS---------TTEEE-TTS-EEEGGGSSSSS--SSSSTTSS-GGG----TTEEE-TTS-EEEGGGTT-S--

InterPro domains:
  IPR002172 Low-density lipoprotein (LDL) receptor class A repeat [PF00057] (30-65)
  IPR002172 Low-density lipoprotein (LDL) receptor class A repeat [PF00057] (68-92)
  IPR002172 Low-density lipoprotein (LDL) receptor class A repeat [PR00261] (41-62)
  IPR002172 Low-density lipoprotein (LDL) receptor class A repeat [PR00261] (80-93)
  IPR002172 Low-density lipoprotein (LDL) receptor class A repeat [PS50068] (30-66)
  IPR002172 Low-density lipoprotein (LDL) receptor class A repeat [SM00192] (30-67)
  IPR002172 Low-density lipoprotein (LDL) receptor class A repeat [SM00192] (69-93)
  IPR002172 Low-density lipoprotein (LDL) receptor class A repeat [cd00112] (31-65)
  IPR002172 Low-density lipoprotein (LDL) receptor class A repeat [cd00112] (70-93)
  IPR023415 Low-density lipoprotein (LDL) receptor class A, conserved site [PS01209] (43-65)
  IPR036055 LDL receptor-like superfamily [G3DSA:4.10.400.10] (28-66)
  IPR036055 LDL receptor-like superfamily [G3DSA:4.10.400.10] (67-93)
  IPR036055 LDL receptor-like superfamily [SSF57424] (27-65)
  IPR036055 LDL receptor-like superfamily [SSF57424] (64-92)
  IPR051221 Low-density lipoprotein receptor-related [PTHR22722] (30-91)

Organism: NCBI:txid1358901